Protein AF-A0A482VF34-F1 (afdb_monomer_lite)

Foldseek 3Di:
DVVCLVPPQKDWADDPNDTQDIDGQVVLLVVLVVPDDDDDDPDPVVVVVVVVVCVVCCVVVVHPDDDDDRRDVVSSNVSSVVVVVVVVVVVVVPPDD

Sequence (97 aa):
MEEADVLGDWIAIMANGKLQCYDTPISLKNKYSKKHLLLYMDKKSLYANLFNTLDTEKCSLGIVTVGLSITTLSDVFLKARDEIDGQNVDAMGMYNE

Structure (mmCIF, N/CA/C/O backbone):
data_AF-A0A482VF34-F1
#
_entry.id   AF-A0A482VF34-F1
#
loop_
_atom_site.group_PDB
_atom_site.id
_atom_site.type_symbol
_atom_site.label_atom_id
_atom_site.label_alt_id
_atom_site.label_comp_id
_atom_site.label_asym_id
_atom_site.label_entity_id
_atom_site.label_seq_id
_atom_site.pdbx_PDB_ins_code
_atom_site.Cartn_x
_atom_site.Cartn_y
_atom_site.Cartn_z
_atom_site.occupancy
_atom_site.B_iso_or_equiv
_atom_site.auth_seq_id
_atom_site.auth_comp_id
_atom_site.auth_asym_id
_atom_site.auth_atom_id
_atom_site.pdbx_PDB_model_num
ATOM 1 N N . MET A 1 1 ? -1.928 -8.637 -12.157 1.00 84.81 1 MET A N 1
ATOM 2 C CA . MET A 1 1 ? -1.282 -7.928 -11.028 1.00 84.81 1 MET A CA 1
ATOM 3 C C . MET A 1 1 ? -1.508 -8.644 -9.712 1.00 84.81 1 MET A C 1
ATOM 5 O O . MET A 1 1 ? -0.547 -8.772 -8.975 1.00 84.81 1 MET A O 1
ATOM 9 N N . GLU A 1 2 ? -2.710 -9.166 -9.454 1.00 86.94 2 GLU A N 1
ATOM 10 C CA . GLU A 1 2 ? -2.996 -9.978 -8.257 1.00 86.94 2 GLU A CA 1
ATOM 11 C C . GLU A 1 2 ? -2.057 -11.180 -8.098 1.00 86.94 2 GLU A C 1
ATOM 13 O O . GLU A 1 2 ? -1.531 -11.391 -7.016 1.00 86.94 2 GLU A O 1
ATOM 18 N N . GLU 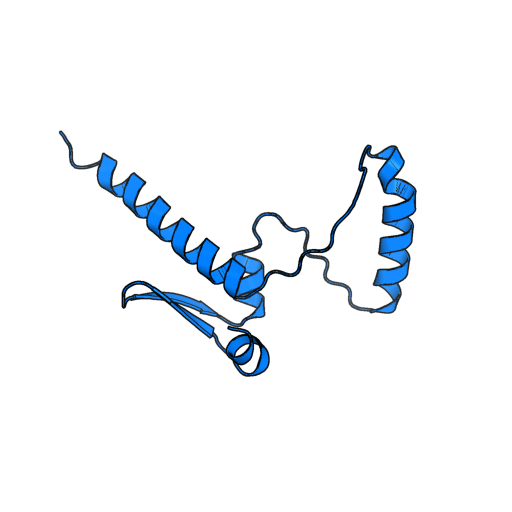A 1 3 ? -1.754 -11.911 -9.175 1.00 88.25 3 GLU A N 1
ATOM 19 C CA . GLU A 1 3 ? -0.819 -13.045 -9.103 1.00 88.25 3 GLU A CA 1
ATOM 20 C C . GLU A 1 3 ? 0.595 -12.625 -8.662 1.00 88.25 3 GLU A C 1
ATOM 22 O O . GLU A 1 3 ? 1.192 -13.268 -7.804 1.00 88.25 3 GLU A O 1
ATOM 27 N N . ALA A 1 4 ? 1.102 -11.500 -9.177 1.00 88.38 4 ALA A N 1
ATOM 28 C CA . ALA A 1 4 ? 2.402 -10.961 -8.778 1.00 88.38 4 ALA A CA 1
ATOM 29 C C . ALA A 1 4 ? 2.407 -10.466 -7.322 1.00 88.38 4 ALA A C 1
ATOM 31 O O . ALA A 1 4 ? 3.433 -10.548 -6.663 1.00 88.38 4 ALA A O 1
ATOM 32 N N . ASP A 1 5 ? 1.273 -9.978 -6.818 1.00 85.81 5 ASP A N 1
ATOM 33 C CA . ASP A 1 5 ? 1.129 -9.534 -5.426 1.00 85.81 5 ASP A CA 1
ATOM 34 C C . ASP A 1 5 ? 1.092 -10.711 -4.440 1.00 85.81 5 ASP A C 1
ATOM 36 O O . ASP A 1 5 ? 1.554 -10.594 -3.309 1.00 85.81 5 ASP A O 1
ATOM 40 N N . VAL A 1 6 ? 0.540 -11.851 -4.869 1.00 88.56 6 VAL A N 1
ATOM 41 C CA . VAL A 1 6 ? 0.440 -13.065 -4.047 1.00 88.56 6 VAL A CA 1
ATOM 42 C C . VAL A 1 6 ? 1.734 -13.878 -4.074 1.00 88.56 6 VAL A C 1
ATOM 44 O O . VAL A 1 6 ? 2.096 -14.474 -3.063 1.00 88.56 6 VAL A O 1
ATOM 47 N N . LEU A 1 7 ? 2.416 -13.930 -5.221 1.00 89.12 7 LEU A N 1
ATOM 48 C CA . LEU A 1 7 ? 3.534 -14.852 -5.453 1.00 89.12 7 LEU A CA 1
ATOM 49 C C . LEU A 1 7 ? 4.900 -14.166 -5.589 1.00 89.12 7 LEU A C 1
ATOM 51 O O . LEU A 1 7 ? 5.919 -14.851 -5.596 1.00 89.12 7 LEU A O 1
ATOM 55 N N . GLY A 1 8 ? 4.946 -12.844 -5.752 1.00 89.06 8 GLY A N 1
ATOM 56 C CA . GLY A 1 8 ? 6.182 -12.117 -6.026 1.00 89.06 8 GLY A CA 1
ATOM 57 C C . GLY A 1 8 ? 6.871 -11.602 -4.766 1.00 89.06 8 GLY A C 1
ATOM 58 O O . GLY A 1 8 ? 6.369 -10.691 -4.113 1.00 89.06 8 GLY A O 1
ATOM 59 N N . ASP A 1 9 ? 8.080 -12.094 -4.490 1.00 92.38 9 ASP A N 1
ATOM 60 C CA . ASP A 1 9 ? 8.965 -11.500 -3.474 1.00 92.38 9 ASP A CA 1
ATOM 61 C C . ASP A 1 9 ? 9.476 -10.116 -3.912 1.00 92.38 9 ASP A C 1
ATOM 63 O O . ASP A 1 9 ? 9.639 -9.197 -3.108 1.00 92.38 9 ASP A O 1
ATOM 67 N N . TRP A 1 10 ? 9.722 -9.972 -5.216 1.00 93.50 10 TRP A N 1
ATOM 68 C CA . TRP A 1 10 ? 10.196 -8.757 -5.867 1.00 93.50 10 TRP A CA 1
ATOM 69 C C . TRP A 1 10 ? 9.372 -8.498 -7.116 1.00 93.50 10 TRP A C 1
ATOM 71 O O . TRP A 1 10 ? 9.122 -9.403 -7.913 1.00 93.50 10 TRP A O 1
ATOM 81 N N . ILE A 1 11 ? 8.980 -7.243 -7.307 1.00 94.12 11 ILE A N 1
ATOM 82 C CA . ILE A 1 11 ? 8.147 -6.826 -8.427 1.00 94.12 11 ILE A CA 1
ATOM 83 C C . ILE A 1 11 ? 8.867 -5.731 -9.195 1.00 94.12 11 ILE A C 1
ATOM 85 O O . ILE A 1 11 ? 9.313 -4.740 -8.625 1.00 94.12 11 ILE A O 1
ATOM 89 N N . ALA A 1 12 ? 8.940 -5.907 -10.509 1.00 93.94 12 ALA A N 1
ATOM 90 C CA . ALA A 1 12 ? 9.429 -4.916 -11.451 1.00 93.94 12 ALA A CA 1
ATOM 91 C C . ALA A 1 12 ? 8.268 -4.416 -12.318 1.00 93.94 12 ALA A C 1
ATOM 93 O O . ALA A 1 12 ? 7.536 -5.207 -12.912 1.00 93.94 12 ALA A O 1
ATOM 94 N N . ILE A 1 13 ? 8.108 -3.097 -12.406 1.00 91.75 13 ILE A N 1
ATOM 95 C CA . ILE A 1 13 ? 7.117 -2.439 -13.254 1.00 91.75 13 ILE A CA 1
ATOM 96 C C . 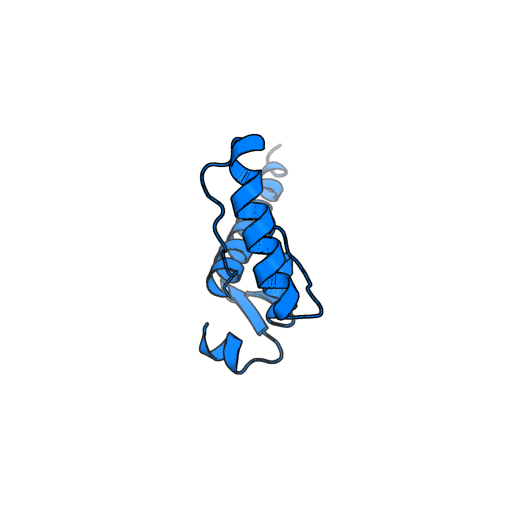ILE A 1 13 ? 7.811 -1.935 -14.514 1.00 91.75 13 ILE A C 1
ATOM 98 O O . ILE A 1 13 ? 8.739 -1.127 -14.456 1.00 91.75 13 ILE A O 1
ATOM 102 N N . MET A 1 14 ? 7.335 -2.405 -15.665 1.00 90.62 14 MET A N 1
ATOM 103 C CA . MET A 1 14 ? 7.816 -2.006 -16.984 1.00 90.62 14 MET A CA 1
ATOM 104 C C . MET A 1 14 ? 6.704 -1.319 -17.774 1.00 90.62 14 MET A C 1
ATOM 106 O O . MET A 1 14 ? 5.546 -1.728 -17.717 1.00 90.62 14 MET A O 1
ATOM 110 N N . ALA A 1 15 ? 7.073 -0.301 -18.548 1.00 86.19 15 ALA A N 1
ATOM 111 C CA . ALA A 1 15 ? 6.186 0.391 -19.478 1.00 86.19 15 ALA A CA 1
ATOM 112 C C . ALA A 1 15 ? 6.984 0.821 -20.716 1.00 86.19 15 ALA A C 1
ATOM 114 O O . ALA A 1 15 ? 8.143 1.221 -20.592 1.00 86.19 15 ALA A O 1
ATOM 115 N N . ASN A 1 16 ? 6.384 0.724 -21.907 1.00 86.94 16 ASN A N 1
ATOM 116 C CA . ASN A 1 16 ? 7.003 1.092 -23.191 1.00 86.94 16 ASN A CA 1
ATOM 117 C C . ASN A 1 16 ? 8.385 0.447 -23.428 1.00 86.94 16 ASN A C 1
ATOM 119 O O . ASN A 1 16 ? 9.312 1.090 -23.916 1.00 86.94 16 ASN A O 1
ATOM 123 N N . GLY A 1 17 ? 8.541 -0.821 -23.031 1.00 88.56 17 GLY A N 1
ATOM 124 C CA . GLY A 1 17 ? 9.798 -1.562 -23.181 1.00 88.56 17 GLY A CA 1
ATOM 125 C C . GLY A 1 17 ? 10.935 -1.109 -22.255 1.00 88.56 17 GLY A C 1
ATOM 126 O O . GLY A 1 17 ? 12.062 -1.560 -22.430 1.00 88.56 17 GLY A O 1
ATOM 127 N N . LYS A 1 18 ? 10.666 -0.237 -21.274 1.00 88.62 18 LYS A N 1
ATOM 128 C CA . LYS A 1 18 ? 11.643 0.227 -20.279 1.00 88.62 18 LYS A CA 1
ATOM 129 C C . LYS A 1 18 ? 11.201 -0.134 -18.862 1.00 88.62 18 LYS A C 1
ATOM 131 O O . LYS A 1 18 ? 10.008 -0.112 -18.548 1.00 88.62 18 LYS A O 1
ATOM 136 N N . LEU A 1 19 ? 12.174 -0.445 -18.006 1.00 89.69 19 LEU A N 1
ATOM 137 C CA . LEU A 1 19 ? 11.962 -0.620 -16.570 1.00 89.69 19 LEU A CA 1
ATOM 138 C C . LEU A 1 19 ? 11.734 0.745 -15.921 1.00 89.69 19 LEU A C 1
ATOM 140 O O . LEU A 1 19 ? 12.531 1.656 -16.115 1.00 89.69 19 LEU A O 1
ATOM 144 N N . GLN A 1 20 ? 10.657 0.858 -15.152 1.00 89.25 20 GLN A N 1
ATOM 145 C CA . GLN A 1 20 ? 10.265 2.102 -14.496 1.00 89.25 20 GLN A CA 1
ATOM 146 C C . GLN A 1 20 ? 10.655 2.099 -13.022 1.00 89.25 20 GLN A C 1
ATOM 148 O O . GLN A 1 20 ? 11.303 3.019 -12.531 1.00 89.25 20 GLN A O 1
ATOM 153 N N . CYS A 1 21 ? 10.296 1.036 -12.306 1.00 90.69 21 CYS A N 1
ATOM 154 C CA . CYS A 1 21 ? 10.670 0.845 -10.912 1.00 90.69 21 CYS A CA 1
ATOM 155 C C . CYS A 1 21 ? 10.655 -0.640 -10.550 1.00 90.69 21 CYS A C 1
ATOM 157 O O . CYS A 1 21 ? 10.035 -1.451 -11.236 1.00 90.69 21 CYS A O 1
ATOM 159 N N . TYR A 1 22 ? 11.357 -0.998 -9.480 1.00 93.69 22 TYR A N 1
ATOM 160 C CA . TYR A 1 22 ? 11.375 -2.350 -8.940 1.00 93.69 22 TYR A CA 1
ATOM 161 C C . TYR A 1 22 ? 11.587 -2.291 -7.427 1.00 93.69 22 TYR A C 1
ATOM 163 O O . TYR A 1 22 ? 12.386 -1.480 -6.964 1.00 93.69 22 TYR A O 1
ATOM 171 N N . ASP A 1 23 ? 10.849 -3.097 -6.670 1.00 94.38 23 ASP A N 1
ATOM 172 C CA . ASP A 1 23 ? 11.001 -3.260 -5.217 1.00 94.38 23 ASP A CA 1
ATOM 173 C C . ASP A 1 23 ? 10.095 -4.412 -4.732 1.00 94.38 23 ASP A C 1
ATOM 175 O O . ASP A 1 23 ? 9.396 -5.049 -5.524 1.00 94.38 23 ASP A O 1
ATOM 179 N N . THR A 1 24 ? 10.058 -4.661 -3.424 1.00 93.06 24 THR A N 1
ATOM 180 C CA . THR A 1 24 ? 9.036 -5.511 -2.803 1.00 93.06 24 THR A CA 1
ATOM 181 C C . THR A 1 24 ? 7.632 -4.906 -2.984 1.00 93.06 24 THR A C 1
ATOM 183 O O . THR A 1 24 ? 7.488 -3.676 -3.061 1.00 93.06 24 THR A O 1
ATOM 186 N N . PRO A 1 25 ? 6.561 -5.724 -2.997 1.00 90.75 25 PRO A N 1
ATOM 187 C CA . PRO A 1 25 ? 5.193 -5.230 -3.174 1.00 90.75 25 PRO A CA 1
ATOM 188 C C . PRO A 1 25 ? 4.809 -4.142 -2.158 1.00 90.75 25 PRO A C 1
ATOM 190 O O . PRO A 1 25 ? 4.160 -3.154 -2.507 1.00 90.75 25 PRO A O 1
ATOM 193 N N . ILE A 1 26 ? 5.246 -4.299 -0.904 1.00 88.12 26 ILE A N 1
ATOM 194 C CA . ILE A 1 26 ? 4.975 -3.361 0.194 1.00 88.12 26 ILE A CA 1
ATOM 195 C C . ILE A 1 26 ? 5.684 -2.027 -0.049 1.00 88.12 26 ILE A C 1
ATOM 197 O O . ILE A 1 26 ? 5.051 -0.975 0.038 1.00 88.12 26 ILE A O 1
ATOM 201 N N . SER A 1 27 ? 6.973 -2.058 -0.396 1.00 89.00 27 SER A N 1
ATOM 202 C CA . SER A 1 27 ? 7.736 -0.845 -0.701 1.00 89.00 27 SER A CA 1
ATOM 203 C C . SER A 1 27 ? 7.129 -0.072 -1.871 1.00 89.00 27 SER A C 1
ATOM 205 O O . SER A 1 27 ? 6.989 1.149 -1.792 1.00 89.00 27 SER A O 1
ATOM 207 N N . LEU A 1 28 ? 6.712 -0.770 -2.935 1.00 90.62 28 LEU A N 1
ATOM 208 C CA . LEU A 1 28 ? 6.051 -0.141 -4.078 1.00 90.62 28 LEU A CA 1
ATOM 209 C C . LEU A 1 28 ? 4.727 0.512 -3.663 1.00 90.62 28 LEU A C 1
ATOM 211 O O . LEU A 1 28 ? 4.517 1.694 -3.925 1.00 90.62 28 LEU A O 1
ATOM 215 N N . LYS A 1 29 ? 3.853 -0.202 -2.949 1.00 89.38 29 LYS A N 1
ATOM 216 C CA . LYS A 1 29 ? 2.584 0.364 -2.461 1.00 89.38 29 LYS A CA 1
ATOM 217 C C . LYS A 1 29 ? 2.820 1.609 -1.604 1.00 89.38 29 LYS A C 1
ATOM 219 O O . LYS A 1 29 ? 2.211 2.639 -1.870 1.00 89.38 29 LYS A O 1
ATOM 224 N N . ASN A 1 30 ? 3.775 1.557 -0.676 1.00 86.62 30 ASN A N 1
ATOM 225 C CA . ASN A 1 30 ? 4.120 2.678 0.202 1.00 86.62 30 ASN A CA 1
ATOM 226 C C . ASN A 1 30 ? 4.683 3.889 -0.554 1.00 86.62 30 ASN A C 1
ATOM 228 O O . ASN A 1 30 ? 4.348 5.033 -0.249 1.00 86.62 30 ASN A O 1
ATOM 232 N N . LYS A 1 31 ? 5.549 3.658 -1.546 1.00 86.69 31 LYS A N 1
ATOM 233 C CA . LYS A 1 31 ? 6.171 4.730 -2.334 1.00 86.69 31 LYS A CA 1
ATOM 234 C C . LYS A 1 31 ? 5.141 5.502 -3.158 1.00 86.69 31 LYS A C 1
ATOM 236 O O . LYS A 1 31 ? 5.242 6.723 -3.292 1.00 86.69 31 LYS A O 1
ATOM 241 N N . TYR A 1 32 ? 4.160 4.795 -3.711 1.00 86.75 32 TYR A N 1
ATOM 242 C CA . TYR A 1 32 ? 3.180 5.371 -4.628 1.00 86.75 32 TYR A CA 1
ATOM 243 C C . TYR A 1 32 ? 1.858 5.772 -3.943 1.00 86.75 32 TYR A C 1
ATOM 245 O O . TYR A 1 32 ? 1.060 6.495 -4.540 1.00 86.75 32 TYR A O 1
ATOM 253 N N . SER A 1 33 ? 1.652 5.445 -2.661 1.00 79.31 33 SER A N 1
ATOM 254 C CA . SER A 1 33 ? 0.468 5.814 -1.866 1.00 79.31 33 SER A CA 1
ATOM 255 C C . SER A 1 33 ? 0.476 7.254 -1.319 1.00 79.31 33 SER A C 1
ATOM 257 O O . SER A 1 33 ? -0.101 7.489 -0.258 1.00 79.31 33 SER A O 1
ATOM 259 N N . LYS A 1 34 ? 1.101 8.230 -2.006 1.00 64.38 34 LYS A N 1
ATOM 260 C CA . LYS A 1 34 ? 1.430 9.616 -1.557 1.00 64.38 34 LYS A CA 1
ATOM 261 C C . LYS A 1 34 ? 0.297 10.469 -0.918 1.00 64.38 34 LYS A C 1
ATOM 263 O O . LYS A 1 34 ? 0.539 11.623 -0.584 1.00 64.38 34 LYS A O 1
ATOM 268 N N . LYS A 1 35 ? -0.926 9.957 -0.738 1.00 64.25 35 LYS A N 1
ATOM 269 C CA . LYS A 1 35 ? -2.065 10.636 -0.086 1.00 64.25 35 LYS A CA 1
ATOM 270 C C . LYS A 1 35 ? -2.758 9.819 1.022 1.00 64.25 35 LYS A C 1
ATOM 272 O O . LYS A 1 35 ? -3.848 10.193 1.443 1.00 64.25 35 LYS A O 1
ATOM 277 N N . HIS A 1 36 ? -2.156 8.729 1.500 1.00 65.12 36 HIS A N 1
ATOM 278 C CA . HIS A 1 36 ? -2.739 7.885 2.550 1.00 65.12 36 HIS A CA 1
ATOM 279 C C . HIS A 1 36 ? -1.950 7.959 3.860 1.00 65.12 36 HIS A C 1
ATOM 281 O O . HIS A 1 36 ? -0.720 7.959 3.860 1.00 65.12 36 HIS A O 1
ATOM 287 N N . LEU A 1 37 ? -2.674 7.987 4.983 1.00 70.69 37 LEU A N 1
ATOM 288 C CA . LEU A 1 37 ? -2.098 7.796 6.309 1.00 70.69 37 LEU A CA 1
ATOM 289 C C . LEU A 1 37 ? -1.854 6.297 6.518 1.00 70.69 37 LEU A C 1
ATOM 291 O O . LEU A 1 37 ? -2.802 5.525 6.654 1.00 70.69 37 LEU A O 1
ATOM 295 N N . LEU A 1 38 ? -0.586 5.890 6.526 1.00 70.62 38 LEU A N 1
ATOM 296 C CA . LEU A 1 38 ? -0.198 4.518 6.843 1.00 70.62 38 LEU A CA 1
ATOM 297 C C . LEU A 1 38 ? -0.069 4.365 8.358 1.00 70.62 38 LEU A C 1
ATOM 299 O O . LEU A 1 38 ? 0.693 5.087 9.000 1.00 70.62 38 LEU A O 1
ATOM 303 N N . LEU A 1 39 ? -0.804 3.410 8.922 1.00 75.56 39 LEU A N 1
ATOM 304 C CA . LEU A 1 39 ? -0.768 3.093 10.346 1.00 75.56 39 LEU A CA 1
ATOM 305 C C . LEU A 1 39 ? -0.169 1.701 10.537 1.00 75.56 39 LEU A C 1
ATOM 307 O O . LEU A 1 39 ? -0.793 0.697 10.199 1.00 75.56 39 LEU A O 1
ATOM 311 N N . TYR A 1 40 ? 1.038 1.646 11.097 1.00 75.25 40 TYR A N 1
ATOM 312 C CA . TYR A 1 40 ? 1.666 0.395 11.514 1.00 75.25 40 TYR A CA 1
ATOM 313 C C . TYR A 1 40 ? 1.220 0.071 12.937 1.00 75.25 40 TYR A C 1
ATOM 315 O O . TYR A 1 40 ? 1.563 0.779 13.881 1.00 75.25 40 TYR A O 1
ATOM 323 N N . MET A 1 41 ? 0.440 -0.996 13.093 1.00 77.19 41 MET A N 1
ATOM 324 C CA . MET A 1 41 ? -0.005 -1.469 14.401 1.00 77.19 41 MET A CA 1
ATOM 325 C C . MET A 1 41 ? 0.532 -2.870 14.670 1.00 77.19 41 MET A C 1
ATOM 327 O O . MET A 1 41 ? 0.263 -3.801 13.916 1.00 77.19 41 MET A O 1
ATOM 331 N N . ASP A 1 42 ? 1.230 -3.002 15.795 1.00 78.94 42 ASP A N 1
ATOM 332 C CA . ASP A 1 42 ? 1.840 -4.245 16.282 1.00 78.94 42 ASP A CA 1
ATOM 333 C C . ASP A 1 42 ? 0.792 -5.302 16.693 1.00 78.94 42 ASP A C 1
ATOM 335 O O . ASP A 1 42 ? 1.045 -6.503 16.694 1.00 78.94 42 ASP A O 1
ATOM 339 N N . LYS A 1 43 ? -0.441 -4.875 17.013 1.00 81.56 43 LYS A N 1
ATOM 340 C CA . LYS A 1 43 ? -1.512 -5.773 17.470 1.00 81.56 43 LYS A CA 1
ATOM 341 C C . LYS A 1 43 ? -2.823 -5.529 16.746 1.00 81.56 43 LYS A C 1
ATOM 343 O O . LYS A 1 43 ? -3.358 -4.423 16.753 1.00 81.56 43 LYS A O 1
ATOM 348 N N . LYS A 1 44 ? -3.415 -6.613 16.235 1.00 76.50 44 LYS A N 1
ATOM 349 C CA . LYS A 1 44 ? -4.721 -6.589 15.557 1.00 76.50 44 LYS A CA 1
ATOM 350 C C . LYS A 1 44 ? -5.862 -6.083 16.455 1.00 76.50 44 LYS A C 1
ATOM 352 O O . LYS A 1 44 ? -6.790 -5.451 15.966 1.00 76.50 44 LYS A O 1
ATOM 357 N N . SER A 1 45 ? -5.782 -6.303 17.768 1.00 79.81 45 SER A N 1
ATOM 358 C CA . SER A 1 45 ? -6.791 -5.832 18.731 1.00 79.81 45 SER A CA 1
ATOM 359 C C . SER A 1 45 ? -6.864 -4.306 18.853 1.00 79.81 45 SER A C 1
ATOM 361 O O . SER A 1 45 ? -7.914 -3.777 19.207 1.00 79.81 45 SER A O 1
ATOM 363 N N . LEU A 1 46 ? -5.783 -3.590 18.528 1.00 79.94 46 LEU A N 1
ATOM 364 C CA . LEU A 1 46 ? -5.738 -2.127 18.601 1.00 79.94 46 LEU A CA 1
ATOM 365 C C . LEU A 1 46 ? -6.514 -1.460 17.459 1.00 79.94 46 LEU A C 1
ATOM 367 O O . LEU A 1 46 ? -6.994 -0.343 17.630 1.00 79.94 46 LEU A O 1
ATOM 371 N N . TYR A 1 47 ? -6.709 -2.164 16.338 1.00 82.81 47 TYR A N 1
ATOM 372 C CA . TYR A 1 47 ? -7.453 -1.646 15.188 1.00 82.81 47 TYR A CA 1
ATOM 373 C C . TYR A 1 47 ? -8.905 -1.336 15.558 1.00 82.81 47 TYR A C 1
ATOM 375 O O . TYR A 1 47 ? -9.408 -0.275 15.208 1.00 82.81 47 TYR A O 1
ATOM 383 N N . ALA A 1 48 ? -9.572 -2.229 16.297 1.00 84.38 48 ALA A N 1
ATOM 384 C CA . ALA A 1 48 ? -10.969 -2.035 16.682 1.00 84.38 48 ALA A CA 1
ATOM 385 C C . ALA A 1 48 ? -11.147 -0.784 17.555 1.00 84.38 48 ALA A C 1
ATOM 387 O O . ALA A 1 48 ? -12.029 0.031 17.303 1.00 84.38 48 ALA A O 1
ATOM 388 N N . ASN A 1 49 ? -10.264 -0.602 18.540 1.00 86.31 49 ASN A N 1
ATOM 389 C CA . ASN A 1 49 ? -10.308 0.563 19.419 1.00 86.31 49 ASN A CA 1
ATOM 390 C C . ASN A 1 49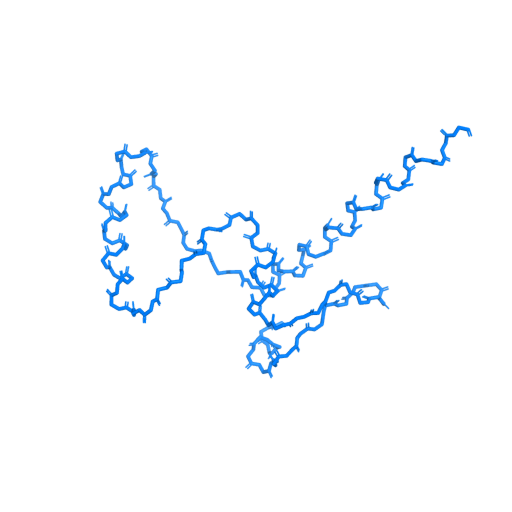 ? -10.029 1.857 18.651 1.00 86.31 49 ASN A C 1
ATOM 392 O O . ASN A 1 49 ? -10.750 2.830 18.835 1.00 86.31 49 ASN A O 1
ATOM 396 N N . LEU A 1 50 ? -9.045 1.849 17.747 1.00 87.19 50 LEU A N 1
ATOM 397 C CA . LEU A 1 50 ? -8.748 2.996 16.895 1.00 87.19 50 LEU A CA 1
ATOM 398 C C . LEU A 1 50 ? -9.962 3.408 16.052 1.00 87.19 50 LEU A C 1
ATOM 400 O O . LEU A 1 50 ? -10.316 4.584 16.039 1.00 87.19 50 LEU A O 1
ATOM 404 N N . PHE A 1 51 ? -10.602 2.460 15.358 1.00 85.31 51 PHE A N 1
ATOM 405 C CA . PHE A 1 51 ? -11.767 2.769 14.526 1.00 85.31 51 PHE A CA 1
ATOM 406 C C . PHE A 1 51 ? -12.941 3.281 15.354 1.00 85.31 51 PHE A C 1
ATOM 408 O O . PHE A 1 51 ? -13.569 4.252 14.952 1.00 85.31 51 PHE A O 1
ATOM 415 N N . ASN A 1 52 ? -13.180 2.709 16.535 1.00 87.81 52 ASN A N 1
ATOM 416 C CA . ASN A 1 52 ? -14.232 3.180 17.434 1.00 87.81 52 ASN A CA 1
ATOM 417 C C . ASN A 1 52 ? -13.979 4.616 17.916 1.00 87.81 52 ASN A C 1
ATOM 419 O O . ASN A 1 52 ? -14.903 5.431 17.937 1.00 87.81 52 ASN A O 1
ATOM 423 N N . THR A 1 53 ? -12.735 4.951 18.274 1.00 88.69 53 THR A N 1
ATOM 424 C CA . THR A 1 53 ? -12.360 6.319 18.657 1.00 88.69 53 THR A CA 1
ATOM 425 C C . THR A 1 53 ? -12.515 7.280 17.480 1.00 88.69 53 THR A C 1
ATOM 427 O O . THR A 1 53 ? -13.149 8.320 17.630 1.00 88.69 53 THR A O 1
ATOM 430 N N . LEU A 1 54 ? -12.028 6.911 16.289 1.00 87.12 54 LEU A N 1
ATOM 431 C CA . LEU A 1 54 ? -12.176 7.727 15.080 1.00 87.12 54 LEU A CA 1
ATOM 432 C C . LEU A 1 54 ? -13.646 7.948 14.708 1.00 87.12 54 LEU A C 1
ATOM 434 O O . LEU A 1 54 ? -14.024 9.070 14.391 1.00 87.12 54 LEU A O 1
ATOM 438 N N . ASP A 1 55 ? -14.493 6.920 14.784 1.00 87.06 55 ASP A N 1
ATOM 439 C CA . ASP A 1 55 ? -15.925 7.053 14.501 1.00 87.06 55 ASP A CA 1
ATOM 440 C C . ASP A 1 55 ? -16.660 7.917 15.529 1.00 87.06 55 ASP A C 1
ATOM 442 O O . ASP A 1 55 ? -17.656 8.555 15.185 1.00 87.06 55 ASP A O 1
ATOM 446 N N . THR A 1 56 ? -16.160 7.971 16.764 1.00 89.31 56 THR A N 1
ATOM 447 C CA . THR A 1 56 ? -16.716 8.816 17.827 1.00 89.31 56 THR A CA 1
ATOM 448 C C . THR A 1 56 ? -16.294 10.277 17.652 1.00 89.31 56 THR A C 1
ATOM 450 O O . THR A 1 56 ? -17.115 11.184 17.787 1.00 89.31 56 THR A O 1
ATOM 453 N N . GLU A 1 57 ? -15.027 10.524 17.314 1.00 90.06 57 GLU A N 1
ATOM 454 C CA . GLU A 1 57 ? -14.447 11.870 17.245 1.00 90.06 57 GLU A CA 1
ATOM 455 C C . GLU A 1 57 ? -14.545 12.516 15.851 1.00 90.06 57 GLU A C 1
ATOM 457 O O . GLU A 1 57 ? -14.379 13.727 15.720 1.00 90.06 57 GLU A O 1
ATOM 462 N N . LYS A 1 58 ? -14.888 11.770 14.789 1.00 88.12 58 LYS A N 1
ATOM 463 C CA . LYS A 1 58 ? -14.986 12.324 13.421 1.00 88.12 58 LYS A CA 1
ATOM 464 C C . LYS A 1 58 ? -15.926 13.529 13.318 1.00 88.12 58 LYS A C 1
ATOM 466 O O . LYS A 1 58 ? -15.624 14.480 12.599 1.00 88.12 58 LYS A O 1
ATOM 471 N N . CYS A 1 59 ? -17.035 13.522 14.063 1.00 85.19 59 CYS A N 1
ATOM 472 C CA . CYS A 1 59 ? -18.045 14.578 14.008 1.00 85.19 59 CYS A CA 1
ATOM 473 C C . CYS A 1 59 ? -17.526 15.912 14.560 1.00 85.19 59 CYS A C 1
ATOM 475 O O . CYS A 1 59 ? -17.854 16.961 14.009 1.00 85.19 59 CYS A O 1
ATOM 477 N N . SER A 1 60 ? -16.699 15.892 15.613 1.00 90.12 60 SER A N 1
ATOM 478 C CA . SER A 1 60 ? -16.123 17.115 16.194 1.00 90.12 60 SER A CA 1
ATOM 479 C C . SER A 1 60 ? -15.029 17.723 15.311 1.00 90.12 60 SER A C 1
ATOM 481 O O . SER A 1 60 ? -14.767 18.920 15.396 1.00 90.12 60 SER A O 1
ATOM 483 N N . LEU A 1 61 ? -14.445 16.922 14.416 1.00 85.56 61 LEU A N 1
ATOM 484 C CA . LEU A 1 61 ? -13.484 17.348 13.397 1.00 85.56 61 LEU A CA 1
ATOM 485 C C . LEU A 1 61 ? -14.151 17.789 12.079 1.00 85.56 61 LEU A C 1
ATOM 487 O O . LEU A 1 61 ? -13.454 18.153 11.134 1.0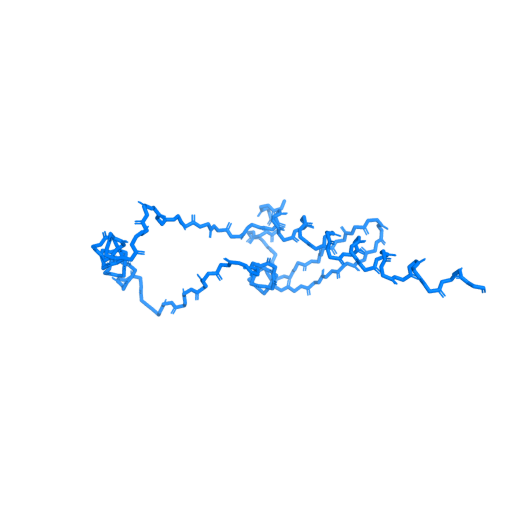0 85.56 61 LEU A O 1
ATOM 491 N N . GLY A 1 62 ? -15.487 17.739 11.987 1.00 88.44 62 GLY A N 1
ATOM 492 C CA . GLY A 1 62 ? -16.229 18.039 10.756 1.00 88.44 62 GLY A CA 1
ATOM 493 C C . GLY A 1 62 ? -16.086 16.971 9.662 1.00 88.44 62 GLY A C 1
ATOM 494 O O . GLY A 1 62 ? -16.369 17.237 8.495 1.00 88.44 62 GLY A O 1
ATOM 495 N N . ILE A 1 63 ? -15.641 15.762 10.014 1.00 88.88 63 ILE A N 1
ATOM 496 C CA . ILE A 1 63 ? -15.425 14.654 9.081 1.00 88.88 63 ILE A CA 1
ATOM 497 C C . ILE A 1 63 ? -16.708 13.820 8.977 1.00 88.88 63 ILE A C 1
ATOM 499 O O . ILE A 1 63 ? -17.169 13.227 9.950 1.00 88.88 63 ILE A O 1
ATOM 503 N N . VAL A 1 64 ? -17.266 13.736 7.767 1.00 84.62 64 VAL A N 1
ATOM 504 C CA . VAL A 1 64 ? -18.516 13.000 7.491 1.00 84.62 64 VAL A CA 1
ATOM 505 C C . VAL A 1 64 ? -18.276 11.494 7.372 1.00 84.62 64 VAL A C 1
ATOM 507 O O . VAL A 1 64 ? -19.076 10.682 7.836 1.00 84.62 64 VAL A O 1
ATOM 510 N N . THR A 1 65 ? -17.181 11.079 6.734 1.00 80.75 65 THR A N 1
ATOM 511 C CA . THR A 1 65 ? -16.887 9.662 6.492 1.00 80.75 65 THR A CA 1
ATOM 512 C C . THR A 1 65 ? -15.389 9.441 6.376 1.00 80.75 65 THR A C 1
ATOM 514 O O . THR A 1 65 ? -14.683 10.223 5.742 1.00 80.75 65 THR A O 1
ATOM 517 N N . VAL A 1 66 ? -14.922 8.349 6.975 1.00 81.06 66 VAL A N 1
ATOM 518 C CA . VAL A 1 66 ? -13.551 7.858 6.854 1.00 81.06 66 VAL A CA 1
ATOM 519 C C . VAL A 1 66 ? -13.603 6.564 6.051 1.00 81.06 66 VAL A C 1
ATOM 521 O O . VAL A 1 66 ? -14.335 5.643 6.402 1.00 81.06 66 VAL A O 1
ATOM 524 N N . GLY A 1 67 ? -12.855 6.512 4.951 1.00 75.50 67 GLY A N 1
ATOM 525 C CA . GLY A 1 67 ? -12.720 5.322 4.116 1.00 75.50 67 GLY A CA 1
ATOM 526 C C . GLY A 1 67 ? -11.337 4.704 4.272 1.00 75.50 67 GLY A C 1
ATOM 527 O O . GLY A 1 67 ? -10.336 5.419 4.323 1.00 75.50 67 GLY A O 1
ATOM 528 N N . LEU A 1 68 ? -11.279 3.375 4.311 1.00 79.12 68 LEU A N 1
ATOM 529 C CA . LEU A 1 68 ? -10.030 2.639 4.157 1.00 79.12 68 LEU A CA 1
ATOM 530 C C . LEU A 1 68 ? -9.838 2.325 2.680 1.00 79.12 68 LEU A C 1
ATOM 532 O O . LEU A 1 68 ? -10.705 1.720 2.055 1.00 79.12 68 LEU A O 1
ATOM 536 N N . SER A 1 69 ? -8.698 2.731 2.135 1.00 77.44 69 SER A N 1
ATOM 537 C CA . SER A 1 69 ? -8.270 2.322 0.803 1.00 77.44 69 SER A CA 1
ATOM 538 C C . SER A 1 69 ? -7.024 1.467 0.940 1.00 77.44 69 SER A C 1
ATOM 540 O O . SER A 1 69 ? -6.120 1.796 1.710 1.00 77.44 69 SER A O 1
ATOM 542 N N . ILE A 1 70 ? -6.988 0.368 0.200 1.00 81.44 70 ILE A N 1
ATOM 543 C CA . ILE A 1 70 ? -5.797 -0.458 0.061 1.00 81.44 70 ILE A CA 1
ATOM 544 C C . ILE A 1 70 ? -5.166 -0.059 -1.265 1.00 81.44 70 ILE A C 1
ATOM 546 O O . ILE A 1 70 ? -5.829 -0.095 -2.297 1.00 81.44 70 ILE A O 1
ATOM 550 N N . THR A 1 71 ? -3.889 0.314 -1.248 1.00 86.62 71 THR A N 1
ATOM 551 C CA . THR A 1 71 ? -3.151 0.551 -2.489 1.00 86.62 71 THR A CA 1
ATOM 552 C C . THR A 1 71 ? -2.855 -0.786 -3.158 1.00 86.62 71 THR A C 1
A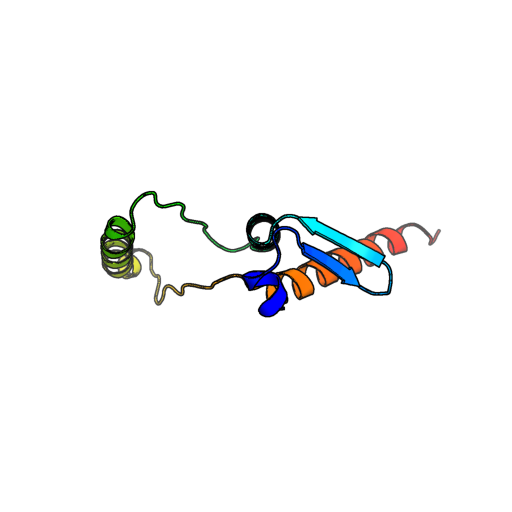TOM 554 O O . THR A 1 71 ? -2.192 -1.655 -2.587 1.00 86.62 71 THR A O 1
ATOM 557 N N . THR A 1 72 ? -3.345 -0.954 -4.377 1.00 90.50 72 THR A N 1
ATOM 558 C CA . THR A 1 72 ? -3.110 -2.133 -5.211 1.00 90.50 72 THR A CA 1
ATOM 559 C C . THR A 1 72 ? -1.923 -1.901 -6.143 1.00 90.50 72 THR A C 1
ATOM 561 O O . THR A 1 72 ? -1.547 -0.764 -6.427 1.00 90.50 72 THR A O 1
ATOM 564 N N . LEU A 1 73 ? -1.327 -2.970 -6.681 1.00 90.88 73 LEU A N 1
ATOM 565 C CA . LEU A 1 73 ? -0.284 -2.823 -7.707 1.00 90.88 73 LEU A CA 1
ATOM 566 C C . LEU A 1 73 ? -0.796 -2.143 -8.990 1.00 90.88 73 LEU A C 1
ATOM 568 O O . LEU A 1 73 ? 0.001 -1.565 -9.725 1.00 90.88 73 LEU A O 1
ATOM 572 N N . SER A 1 74 ? -2.108 -2.162 -9.236 1.00 90.31 74 SER A N 1
ATOM 573 C CA . SER A 1 74 ? -2.734 -1.402 -10.321 1.00 90.31 74 SER A CA 1
ATOM 574 C C . SER A 1 74 ? -2.634 0.103 -10.075 1.00 90.31 74 SER A C 1
ATOM 576 O O . SER A 1 74 ? -2.250 0.842 -10.981 1.00 90.31 74 SER A O 1
ATOM 578 N N . ASP A 1 75 ? -2.891 0.552 -8.842 1.00 89.19 75 ASP A N 1
ATOM 579 C CA . ASP A 1 75 ? -2.722 1.959 -8.452 1.00 89.19 75 ASP A CA 1
ATOM 580 C C . ASP A 1 75 ? -1.258 2.388 -8.583 1.00 89.19 75 ASP A C 1
ATOM 582 O O . ASP A 1 75 ? -0.956 3.449 -9.129 1.00 89.19 75 ASP A O 1
ATOM 586 N N . VAL A 1 76 ? -0.340 1.525 -8.130 1.00 90.50 76 VAL A N 1
ATOM 587 C CA . VAL A 1 76 ? 1.110 1.725 -8.259 1.00 90.50 76 VAL A CA 1
ATOM 588 C C . VAL A 1 76 ? 1.504 1.879 -9.727 1.00 90.50 76 VAL A C 1
ATOM 590 O O . VAL A 1 76 ? 2.239 2.802 -10.063 1.00 90.50 76 VAL A O 1
ATOM 593 N N . PHE A 1 77 ? 1.019 1.006 -10.611 1.00 90.56 77 PHE A N 1
ATOM 594 C CA . PHE A 1 77 ? 1.351 1.045 -12.035 1.00 90.56 77 PHE A CA 1
ATOM 595 C C . PHE A 1 77 ? 0.863 2.317 -12.719 1.00 90.56 77 PHE A C 1
ATOM 597 O O . PHE A 1 77 ? 1.630 2.960 -13.438 1.00 90.56 77 PHE A O 1
ATOM 604 N N . LEU A 1 78 ? -0.393 2.699 -12.474 1.00 89.06 78 LEU A N 1
ATOM 605 C CA . LEU A 1 78 ? -0.953 3.933 -13.020 1.00 89.06 78 LEU A CA 1
ATOM 606 C C . LEU A 1 78 ? -0.153 5.141 -12.531 1.00 89.06 78 LEU A C 1
ATOM 608 O O . LEU A 1 78 ? 0.249 5.982 -13.332 1.00 89.06 78 LEU A O 1
ATOM 612 N N . LYS A 1 79 ? 0.172 5.175 -11.236 1.00 88.06 79 LYS A N 1
ATOM 613 C CA . LYS A 1 79 ? 0.924 6.283 -10.656 1.00 88.06 79 LYS A CA 1
ATOM 614 C C . LYS A 1 79 ? 2.364 6.354 -11.155 1.00 88.06 79 LYS A C 1
ATOM 616 O O . LYS A 1 79 ? 2.853 7.448 -11.421 1.00 88.06 79 LYS A O 1
ATOM 621 N N . ALA A 1 80 ? 3.031 5.209 -11.292 1.00 88.50 80 ALA A N 1
ATOM 622 C CA . ALA A 1 80 ? 4.383 5.130 -11.827 1.00 88.50 80 ALA A CA 1
ATOM 623 C C . ALA A 1 80 ? 4.440 5.671 -13.258 1.00 88.50 80 ALA A C 1
ATOM 625 O O . ALA A 1 80 ? 5.370 6.403 -13.581 1.00 88.50 80 ALA A O 1
ATOM 626 N N . ARG A 1 81 ? 3.425 5.378 -14.083 1.00 85.00 81 ARG A N 1
ATOM 627 C CA . ARG A 1 81 ? 3.301 5.933 -15.435 1.00 85.00 81 ARG A CA 1
ATOM 628 C C . ARG A 1 81 ? 3.144 7.456 -15.425 1.00 85.00 81 ARG A C 1
ATOM 630 O O . ARG A 1 81 ? 3.881 8.137 -16.130 1.00 85.00 81 ARG A O 1
ATOM 637 N N . ASP A 1 82 ? 2.244 7.982 -14.596 1.00 84.69 82 ASP A N 1
ATOM 638 C CA . ASP A 1 82 ? 1.977 9.425 -14.529 1.00 84.69 82 ASP A CA 1
ATOM 639 C C . ASP A 1 82 ? 3.214 10.241 -14.097 1.00 84.69 82 ASP A C 1
ATOM 641 O O . ASP A 1 82 ? 3.401 11.371 -14.543 1.00 84.69 82 ASP A O 1
ATOM 645 N N . GLU A 1 83 ? 4.079 9.686 -13.237 1.00 80.38 83 GLU A N 1
ATOM 646 C CA . GLU A 1 83 ? 5.329 10.347 -12.822 1.00 80.38 83 GLU A CA 1
ATOM 647 C C . GLU A 1 83 ? 6.354 10.465 -13.967 1.00 80.38 83 GLU A C 1
ATOM 649 O O . GLU A 1 83 ? 7.130 11.418 -13.990 1.00 80.38 83 GLU A O 1
ATOM 654 N N . ILE A 1 84 ? 6.340 9.544 -14.934 1.00 73.50 84 ILE A N 1
ATOM 655 C CA . ILE A 1 84 ? 7.246 9.559 -16.096 1.00 73.50 84 ILE A CA 1
ATOM 656 C C . ILE A 1 84 ? 6.744 10.531 -17.163 1.00 73.50 84 ILE A C 1
ATOM 658 O O . ILE A 1 84 ? 7.531 11.288 -17.732 1.00 73.50 84 ILE A O 1
ATOM 662 N N . ASP A 1 85 ? 5.432 10.545 -17.409 1.00 67.50 85 ASP A N 1
ATOM 663 C CA . ASP A 1 85 ? 4.822 11.488 -18.349 1.00 67.50 85 ASP A CA 1
ATOM 664 C C . ASP A 1 85 ? 4.955 12.937 -17.840 1.00 67.50 85 ASP A C 1
ATOM 666 O O . ASP A 1 85 ? 5.192 13.852 -18.630 1.00 67.50 85 ASP A O 1
ATOM 670 N N . GLY A 1 86 ? 4.923 13.144 -16.516 1.00 58.25 86 GLY A N 1
ATOM 671 C CA . GLY A 1 86 ? 5.203 14.436 -15.881 1.00 58.25 86 GLY A CA 1
ATOM 672 C C . GLY A 1 86 ? 6.657 14.915 -16.007 1.00 58.25 86 GLY A C 1
ATOM 673 O O . GLY A 1 86 ? 6.890 16.113 -16.086 1.00 58.25 86 GLY A O 1
ATOM 674 N N . GLN A 1 87 ? 7.643 14.016 -16.090 1.00 54.72 87 GLN A N 1
ATOM 675 C CA . GLN A 1 87 ? 9.054 14.401 -16.274 1.00 54.72 87 GLN A CA 1
ATOM 676 C C . GLN A 1 87 ? 9.407 14.754 -17.729 1.00 54.72 87 GLN A C 1
ATOM 678 O O . GLN A 1 87 ? 10.367 15.486 -17.968 1.00 54.72 87 GLN A O 1
ATOM 683 N N . ASN A 1 88 ? 8.634 14.277 -18.711 1.00 50.25 88 ASN A N 1
ATOM 684 C CA . ASN A 1 88 ? 8.852 14.627 -20.120 1.00 50.25 88 ASN A CA 1
ATOM 685 C C . ASN A 1 88 ? 8.374 16.044 -20.473 1.00 50.25 88 ASN A C 1
ATOM 687 O O . ASN A 1 88 ? 8.938 16.657 -21.378 1.00 50.25 88 ASN A O 1
ATOM 691 N N . VAL A 1 89 ? 7.378 16.593 -19.769 1.00 52.62 89 VAL A N 1
ATOM 692 C CA . VAL A 1 89 ? 6.926 17.978 -20.003 1.00 52.62 89 VAL A CA 1
ATOM 693 C C . VAL A 1 89 ? 7.900 19.023 -19.447 1.00 52.62 89 VAL A C 1
ATOM 695 O O . VAL A 1 89 ? 8.052 20.076 -20.060 1.00 52.62 89 VAL A O 1
ATOM 698 N N . ASP A 1 90 ? 8.643 18.711 -18.380 1.00 48.94 90 ASP A N 1
ATOM 699 C CA . ASP A 1 90 ? 9.665 19.615 -17.828 1.00 48.94 90 ASP A CA 1
ATOM 700 C C . ASP A 1 90 ? 10.944 19.654 -18.691 1.00 48.94 90 ASP A C 1
ATOM 702 O O . ASP A 1 90 ? 11.592 20.693 -18.812 1.00 48.94 90 ASP A O 1
ATOM 706 N N . ALA A 1 91 ? 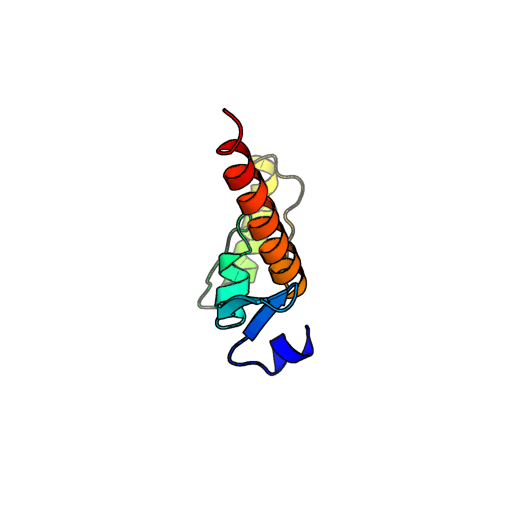11.296 18.547 -19.358 1.00 50.09 91 ALA A N 1
ATOM 707 C CA . ALA A 1 91 ? 12.461 18.482 -20.248 1.00 50.09 91 ALA A CA 1
ATOM 708 C C . ALA A 1 91 ? 12.220 19.134 -21.626 1.00 50.09 91 ALA A C 1
ATOM 710 O O . ALA A 1 91 ? 13.170 19.531 -22.303 1.00 50.09 91 ALA A O 1
ATOM 711 N N . MET A 1 92 ? 10.959 19.273 -22.048 1.00 45.34 92 MET A N 1
ATOM 712 C CA . MET A 1 92 ? 10.596 19.834 -23.357 1.00 45.34 92 MET A CA 1
ATOM 713 C C . MET A 1 92 ? 10.484 21.371 -23.353 1.00 45.34 92 MET A C 1
ATOM 715 O O . MET A 1 92 ? 10.354 21.979 -24.414 1.00 45.34 92 MET A O 1
ATOM 719 N N . GLY A 1 93 ? 10.592 22.010 -22.180 1.00 47.09 93 GLY A N 1
ATOM 720 C CA . GLY A 1 93 ? 10.613 23.469 -22.015 1.00 47.09 93 GLY A CA 1
ATOM 721 C C . GLY A 1 93 ? 11.995 24.129 -22.118 1.00 47.09 93 GLY A C 1
ATOM 722 O O . GLY A 1 93 ? 12.069 25.351 -22.053 1.00 47.09 93 GLY A O 1
ATOM 723 N N . MET A 1 94 ? 13.085 23.364 -22.277 1.00 42.22 94 MET A N 1
ATOM 724 C CA . MET A 1 94 ? 14.460 23.908 -22.314 1.00 42.22 94 MET A CA 1
ATOM 725 C C . MET A 1 94 ? 15.141 23.866 -23.696 1.00 42.22 94 MET A C 1
ATOM 727 O O . MET A 1 94 ? 16.320 24.192 -23.796 1.00 42.22 94 MET A O 1
ATOM 731 N N . TYR A 1 95 ? 14.426 23.489 -24.763 1.00 49.44 95 TYR A N 1
ATOM 732 C CA . TYR A 1 95 ? 14.962 23.415 -26.136 1.00 49.44 95 TYR A CA 1
ATOM 733 C C . TYR A 1 95 ? 14.239 24.333 -27.135 1.00 49.44 95 TYR A C 1
ATOM 735 O O . TYR A 1 95 ? 14.136 23.997 -28.309 1.00 49.44 95 TYR A O 1
ATOM 743 N N . ASN A 1 96 ? 13.737 25.486 -26.691 1.00 45.34 96 ASN A N 1
ATOM 744 C CA . ASN A 1 96 ? 13.313 26.551 -27.601 1.00 45.34 96 ASN A CA 1
ATOM 745 C C . ASN A 1 96 ? 13.852 27.899 -27.112 1.00 45.34 96 ASN A C 1
ATOM 747 O O . ASN A 1 96 ? 13.159 28.608 -26.388 1.00 45.34 96 ASN A O 1
ATOM 751 N N . GLU A 1 97 ? 15.075 28.222 -27.528 1.00 42.66 97 GLU A N 1
ATOM 752 C CA . GLU A 1 97 ? 15.544 29.579 -27.846 1.00 42.66 97 GLU A CA 1
ATOM 753 C C . GLU A 1 97 ? 16.617 29.488 -28.938 1.00 42.66 97 GLU A C 1
ATOM 755 O O . GLU A 1 97 ? 17.546 28.659 -28.790 1.00 42.66 97 GLU A O 1
#

InterPro domains:
  IPR026082 ABC transporter A [PTHR19229] (1-82)

pLDDT: mean 80.62, std 13.65, range [42.22, 94.38]

Organism: Asbolus verrucosus (NCBI:txid1661398)

Secondary structure (DSSP, 8-state):
-HHHHHH-SSEEEEETTEEEEEE-HHHHHHHH-TT------S-HHHHHHHHHHHHHHTTTTT-------PPPHHHHHHHHHHHHHHHHHHHTTSS--

Radius of gyration: 18.72 Å; chains: 1; bounding box: 34×44×47 Å